Protein AF-A0A950UP92-F1 (afdb_monomer_lite)

Sequence (130 aa):
MISEDRRGFPETDGDEAQVAPDPVLAALREMVAALDELVRSADDMTDRAEALAALRSQGRGWDDLLFTEEARRLTALLAGGAEAVGRANSSVRRAQAGALYGSGLSMEKIGKLLGISRQRVAILLKAAYE

Structure (mmCIF, N/CA/C/O backbone):
data_AF-A0A950UP92-F1
#
_entry.id   AF-A0A950UP92-F1
#
loop_
_atom_site.group_PDB
_atom_site.id
_atom_site.type_symbol
_atom_site.label_atom_id
_atom_site.label_alt_id
_atom_site.label_comp_id
_atom_site.label_asym_id
_atom_site.label_entity_id
_atom_site.label_seq_id
_atom_site.pdbx_PDB_ins_code
_atom_site.Cartn_x
_atom_site.Cartn_y
_atom_site.Cartn_z
_atom_site.occupancy
_atom_site.B_iso_or_equiv
_atom_site.auth_seq_id
_atom_site.auth_comp_id
_atom_site.auth_asym_id
_atom_site.auth_atom_id
_atom_site.pdbx_PDB_model_num
ATOM 1 N N . MET A 1 1 ? 13.076 -57.175 -48.295 1.00 46.34 1 MET A N 1
ATOM 2 C CA . MET A 1 1 ? 14.162 -56.174 -48.342 1.00 46.34 1 MET A CA 1
ATOM 3 C C . MET A 1 1 ? 13.586 -54.931 -49.000 1.00 46.34 1 MET A C 1
ATOM 5 O O . MET A 1 1 ? 12.919 -55.104 -50.010 1.00 46.34 1 MET A O 1
ATOM 9 N N . ILE A 1 2 ? 13.841 -53.753 -48.417 1.00 41.44 2 ILE A N 1
ATOM 10 C CA . ILE A 1 2 ? 13.391 -52.386 -48.772 1.00 41.44 2 ILE A CA 1
ATOM 11 C C . ILE A 1 2 ? 12.386 -51.780 -47.766 1.00 41.44 2 ILE A C 1
ATOM 13 O O . ILE A 1 2 ? 11.196 -52.071 -47.776 1.00 41.44 2 ILE A O 1
ATOM 17 N N . SER A 1 3 ? 12.993 -50.928 -46.932 1.00 41.06 3 SER A N 1
ATOM 18 C CA . SER A 1 3 ? 12.549 -49.694 -46.272 1.00 41.06 3 SER A CA 1
ATOM 19 C C . SER A 1 3 ? 11.331 -49.665 -45.353 1.00 41.06 3 SER A C 1
ATOM 21 O O . SER A 1 3 ? 10.199 -49.433 -45.766 1.00 41.06 3 SER A O 1
ATOM 23 N N . GLU A 1 4 ? 11.654 -49.701 -44.059 1.00 46.56 4 GLU A N 1
ATOM 24 C CA . GLU A 1 4 ? 10.986 -48.926 -43.016 1.00 46.56 4 GLU A CA 1
ATOM 25 C C . GLU A 1 4 ? 11.034 -47.426 -43.365 1.00 46.56 4 GLU A C 1
ATOM 27 O O . GLU A 1 4 ? 12.100 -46.808 -43.394 1.00 46.56 4 GLU A O 1
ATOM 32 N N . ASP A 1 5 ? 9.869 -46.841 -43.630 1.00 46.62 5 ASP A N 1
ATOM 33 C CA . ASP A 1 5 ? 9.666 -45.395 -43.735 1.00 46.62 5 ASP A CA 1
ATOM 34 C C . ASP A 1 5 ? 9.729 -44.781 -42.326 1.00 46.62 5 ASP A C 1
ATOM 36 O O . ASP A 1 5 ? 8.713 -44.552 -41.667 1.00 46.62 5 ASP A O 1
ATOM 40 N N . ARG A 1 6 ? 10.952 -44.555 -41.825 1.00 49.34 6 ARG A N 1
ATOM 41 C CA . ARG A 1 6 ? 11.200 -43.666 -40.683 1.00 49.34 6 ARG A CA 1
ATOM 42 C C . ARG A 1 6 ? 10.963 -42.230 -41.136 1.00 49.34 6 ARG A C 1
ATOM 44 O O . ARG A 1 6 ? 11.904 -41.499 -41.441 1.00 49.34 6 ARG A O 1
ATOM 51 N N . ARG A 1 7 ? 9.701 -41.809 -41.137 1.00 52.97 7 ARG A N 1
ATOM 52 C CA . ARG A 1 7 ? 9.358 -40.389 -41.066 1.00 52.97 7 ARG A CA 1
ATOM 53 C C . ARG A 1 7 ? 9.801 -39.873 -39.702 1.00 52.97 7 ARG A C 1
ATOM 55 O O . ARG A 1 7 ? 9.066 -39.950 -38.722 1.00 52.97 7 ARG A O 1
ATOM 62 N N . GLY A 1 8 ? 11.048 -39.411 -39.655 1.00 40.94 8 GLY A N 1
ATOM 63 C CA . GLY A 1 8 ? 11.548 -38.572 -38.581 1.00 40.94 8 GLY A CA 1
ATOM 64 C C . GLY A 1 8 ? 10.636 -37.360 -38.478 1.00 40.94 8 GLY A C 1
ATOM 65 O O . GLY A 1 8 ? 10.524 -36.572 -39.417 1.00 40.94 8 GLY A O 1
ATOM 66 N N . PHE A 1 9 ? 9.945 -37.247 -37.350 1.00 47.94 9 PHE A N 1
ATOM 67 C CA . PHE A 1 9 ? 9.458 -35.951 -36.919 1.00 47.94 9 PHE A CA 1
ATOM 68 C C . PHE A 1 9 ? 10.691 -35.057 -36.780 1.00 47.94 9 PHE A C 1
ATOM 70 O O . PHE A 1 9 ? 11.690 -35.525 -36.228 1.00 47.94 9 PHE A O 1
ATOM 77 N N . PRO A 1 10 ? 10.678 -33.819 -37.295 1.00 46.06 10 PRO A N 1
ATOM 78 C CA . PRO A 1 10 ? 11.700 -32.876 -36.895 1.00 46.06 10 PRO A CA 1
ATOM 79 C C . PRO A 1 10 ? 11.583 -32.753 -35.377 1.00 46.06 10 PRO A C 1
ATOM 81 O O . PRO A 1 10 ? 10.554 -32.302 -34.871 1.00 46.06 10 PRO A O 1
ATOM 84 N N . GLU A 1 11 ? 12.606 -33.222 -34.662 1.00 46.59 11 GLU A N 1
ATOM 85 C CA . GLU A 1 11 ? 12.887 -32.762 -33.312 1.00 46.59 11 GLU A CA 1
ATOM 86 C C . GLU A 1 11 ? 13.004 -31.249 -33.439 1.00 46.59 11 GLU A C 1
ATOM 88 O O . GLU A 1 11 ? 14.017 -30.703 -33.874 1.00 46.59 11 GLU A O 1
ATOM 93 N N . THR A 1 12 ? 11.909 -30.555 -33.150 1.00 52.66 12 THR A N 1
ATOM 94 C 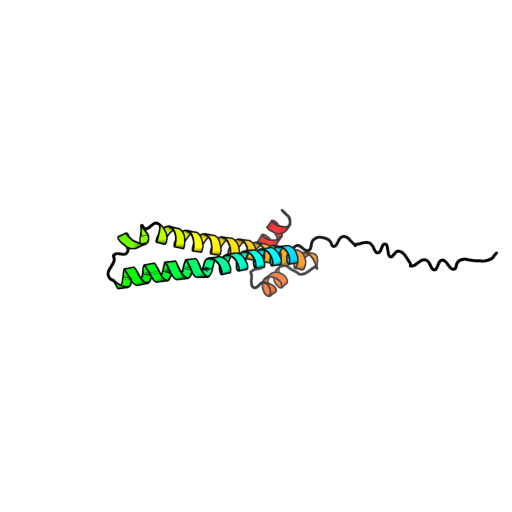CA . THR A 1 12 ? 11.986 -29.174 -32.732 1.00 52.66 12 THR A CA 1
ATOM 95 C C . THR A 1 12 ? 12.677 -29.199 -31.377 1.00 52.66 12 THR A C 1
ATOM 97 O O . THR A 1 12 ? 12.029 -29.033 -30.348 1.00 52.66 12 THR A O 1
ATOM 100 N N . ASP A 1 13 ? 14.006 -29.326 -31.407 1.00 45.97 13 ASP A N 1
ATOM 101 C CA . ASP A 1 13 ? 14.912 -28.516 -30.593 1.00 45.97 13 ASP A CA 1
ATOM 102 C C . ASP A 1 13 ? 14.678 -27.045 -30.987 1.00 45.97 13 ASP A C 1
ATOM 104 O O . ASP A 1 13 ? 15.535 -26.326 -31.499 1.00 45.97 13 ASP A O 1
ATOM 108 N N . GLY A 1 14 ? 13.434 -26.596 -30.820 1.00 47.47 14 GLY A N 1
ATOM 109 C CA . GLY A 1 14 ? 13.132 -25.203 -30.635 1.00 47.47 14 GLY A CA 1
ATOM 110 C C . GLY A 1 14 ? 13.579 -24.950 -29.221 1.00 47.47 14 GLY A C 1
ATOM 111 O O . GLY A 1 14 ? 12.790 -25.156 -28.305 1.00 47.47 14 GLY A O 1
ATOM 112 N N . ASP A 1 15 ? 14.871 -24.644 -29.088 1.00 45.09 15 ASP A N 1
ATOM 113 C CA . ASP A 1 15 ? 15.375 -23.585 -28.228 1.00 45.09 15 ASP A CA 1
ATOM 114 C C . ASP A 1 15 ? 14.218 -23.052 -27.383 1.00 45.09 15 ASP A C 1
ATOM 116 O O . ASP A 1 15 ? 13.422 -22.231 -27.859 1.00 45.09 15 ASP A O 1
ATOM 120 N N . GLU A 1 16 ? 14.040 -23.609 -26.177 1.00 44.31 16 GLU A N 1
ATOM 121 C CA . GLU A 1 16 ? 13.329 -22.919 -25.109 1.00 44.31 16 GLU A CA 1
ATOM 122 C C . GLU A 1 16 ? 14.158 -21.660 -24.896 1.00 44.31 16 GLU A C 1
ATOM 124 O O . GLU A 1 16 ? 15.011 -21.616 -24.012 1.00 44.31 16 GLU A O 1
ATOM 129 N N . ALA A 1 17 ? 13.992 -20.695 -25.807 1.00 47.12 17 ALA A N 1
ATOM 130 C CA . ALA A 1 17 ? 14.715 -19.455 -25.859 1.00 47.12 17 ALA A CA 1
ATOM 131 C C . ALA A 1 17 ? 14.480 -18.898 -24.483 1.00 47.12 17 ALA A C 1
ATOM 133 O O . ALA A 1 17 ? 13.342 -18.565 -24.145 1.00 47.12 17 ALA A O 1
ATOM 134 N N . GLN A 1 18 ? 15.522 -18.980 -23.662 1.00 47.56 18 GLN A N 1
ATOM 135 C CA . GLN A 1 18 ? 15.431 -18.759 -22.241 1.00 47.56 18 GLN A CA 1
ATOM 136 C C . GLN A 1 18 ? 14.936 -17.332 -22.106 1.00 47.56 18 GLN A C 1
ATOM 138 O O . GLN A 1 18 ? 15.702 -16.394 -22.321 1.00 47.56 18 GLN A O 1
ATOM 143 N N . VAL A 1 19 ? 13.620 -17.179 -21.919 1.00 58.19 19 VAL A N 1
ATOM 144 C CA . VAL A 1 19 ? 12.964 -15.882 -22.029 1.00 58.19 19 VAL A CA 1
ATOM 145 C C . VAL A 1 19 ? 13.610 -15.066 -20.939 1.00 58.19 19 VAL A C 1
ATOM 147 O O . VAL A 1 19 ? 13.448 -15.384 -19.757 1.00 58.19 19 VAL A O 1
ATOM 150 N N . ALA A 1 20 ? 14.428 -14.093 -21.348 1.00 66.06 20 ALA A N 1
ATOM 151 C CA . ALA A 1 20 ? 15.155 -13.260 -20.413 1.00 66.06 20 ALA A CA 1
ATOM 152 C C . ALA A 1 20 ? 14.137 -12.758 -19.379 1.00 66.06 20 ALA A C 1
ATOM 154 O O . ALA A 1 20 ? 13.052 -12.325 -19.786 1.00 66.06 20 ALA A O 1
ATOM 155 N N . PRO A 1 21 ? 14.417 -12.884 -18.068 1.00 79.62 21 PRO A N 1
ATOM 156 C CA . PRO A 1 21 ? 13.435 -12.574 -17.042 1.00 79.62 21 PRO A CA 1
ATOM 157 C C . PRO A 1 21 ? 12.858 -11.179 -17.278 1.00 79.62 21 PRO A C 1
ATOM 159 O O . PRO A 1 21 ? 13.607 -10.206 -17.276 1.00 79.62 21 PRO A O 1
ATOM 162 N N . ASP A 1 22 ? 11.547 -11.077 -17.507 1.00 92.44 22 ASP A N 1
ATOM 163 C CA . ASP A 1 22 ? 10.888 -9.785 -17.696 1.00 92.44 22 ASP A CA 1
ATOM 164 C C . ASP A 1 22 ? 10.699 -9.127 -16.315 1.00 92.44 22 ASP A C 1
ATOM 166 O O . ASP A 1 22 ? 9.869 -9.588 -15.515 1.00 92.44 22 ASP A O 1
ATOM 170 N N . PRO A 1 23 ? 11.460 -8.061 -15.999 1.00 92.69 23 PRO A N 1
ATOM 171 C CA . PRO A 1 23 ? 11.421 -7.437 -14.682 1.00 92.69 23 PRO A CA 1
ATOM 172 C C . PRO A 1 23 ? 10.077 -6.752 -14.410 1.00 92.69 23 PRO A C 1
ATOM 174 O O . PRO A 1 23 ? 9.680 -6.619 -13.252 1.00 92.69 23 PRO A O 1
ATOM 177 N N . VAL A 1 24 ? 9.350 -6.333 -15.452 1.00 95.81 24 VAL A N 1
ATOM 178 C CA . VAL A 1 24 ? 8.024 -5.724 -15.309 1.00 95.81 24 VAL A CA 1
ATOM 179 C C . VAL A 1 24 ? 7.013 -6.794 -14.923 1.00 95.81 24 VAL A C 1
ATOM 181 O O . VAL A 1 24 ? 6.266 -6.598 -13.965 1.00 95.81 24 VAL A O 1
ATOM 184 N N . LEU A 1 25 ? 7.016 -7.946 -15.601 1.00 97.00 25 LEU A N 1
ATOM 185 C CA . LEU A 1 25 ? 6.138 -9.064 -15.238 1.00 97.00 25 LEU A CA 1
ATOM 186 C C . LEU A 1 25 ? 6.451 -9.612 -13.841 1.00 97.00 25 LEU A C 1
ATOM 188 O O . LEU A 1 25 ? 5.534 -9.979 -13.105 1.00 97.00 25 LEU A O 1
ATOM 192 N N . ALA A 1 26 ? 7.725 -9.658 -13.444 1.00 95.81 26 ALA A N 1
ATOM 193 C CA . ALA A 1 26 ? 8.112 -10.017 -12.081 1.00 95.81 26 ALA A CA 1
ATOM 194 C C . ALA A 1 26 ? 7.529 -9.035 -11.048 1.00 95.81 26 ALA A C 1
ATOM 196 O O . ALA A 1 26 ? 6.807 -9.462 -10.148 1.00 95.81 26 ALA A O 1
ATOM 197 N N . ALA A 1 27 ? 7.737 -7.728 -11.231 1.00 96.81 27 ALA A N 1
ATOM 198 C CA . ALA A 1 27 ? 7.227 -6.710 -10.313 1.00 96.81 27 ALA A CA 1
ATOM 199 C C . ALA A 1 27 ? 5.687 -6.664 -10.255 1.00 96.81 27 ALA A C 1
ATOM 201 O O . ALA A 1 27 ? 5.107 -6.424 -9.196 1.00 96.81 27 ALA A O 1
ATOM 202 N N . LEU A 1 28 ? 4.998 -6.922 -11.373 1.00 97.75 28 LEU A N 1
ATOM 203 C CA . LEU A 1 28 ? 3.536 -7.031 -11.391 1.00 97.75 28 LEU A CA 1
ATOM 204 C C . LEU A 1 28 ? 3.045 -8.238 -10.583 1.00 97.75 28 LEU A C 1
ATOM 206 O O . LEU A 1 28 ? 2.069 -8.113 -9.847 1.00 97.75 28 LEU A O 1
ATOM 210 N N . ARG A 1 29 ? 3.731 -9.385 -10.663 1.00 97.38 29 ARG A N 1
ATOM 211 C CA . ARG A 1 29 ? 3.411 -10.558 -9.830 1.00 97.38 29 ARG A CA 1
ATOM 212 C C . ARG A 1 29 ? 3.631 -10.283 -8.344 1.00 97.38 29 ARG A C 1
ATOM 214 O O . ARG A 1 29 ? 2.787 -10.663 -7.539 1.00 97.38 29 ARG A O 1
ATOM 221 N N . GLU A 1 30 ? 4.705 -9.580 -7.983 1.00 96.25 30 GLU A N 1
ATOM 222 C CA . GLU A 1 30 ? 4.928 -9.121 -6.601 1.00 96.25 30 GLU A CA 1
ATOM 223 C C . GLU A 1 30 ? 3.795 -8.210 -6.115 1.00 96.25 30 GLU A C 1
ATOM 225 O O . GLU A 1 30 ? 3.327 -8.346 -4.986 1.00 96.25 30 GLU A O 1
ATOM 230 N N . MET A 1 31 ? 3.323 -7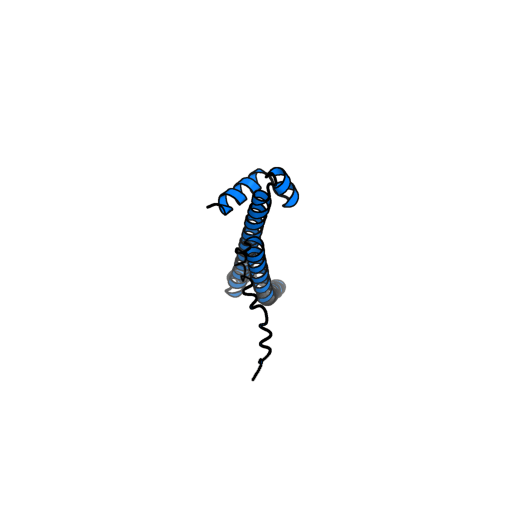.299 -6.971 1.00 98.00 31 MET A N 1
ATOM 231 C CA . MET A 1 31 ? 2.197 -6.422 -6.653 1.00 98.00 31 MET A CA 1
ATOM 232 C C . MET A 1 31 ? 0.898 -7.195 -6.449 1.00 98.00 31 MET A C 1
ATOM 234 O O . MET A 1 31 ? 0.197 -6.917 -5.481 1.00 98.00 31 MET A O 1
ATOM 238 N N . VAL A 1 32 ? 0.597 -8.175 -7.304 1.00 98.25 32 VAL A N 1
ATOM 239 C CA . VAL A 1 32 ? -0.568 -9.054 -7.115 1.00 98.25 32 VAL A CA 1
ATOM 240 C C . VAL A 1 32 ? -0.465 -9.795 -5.784 1.00 98.25 32 VAL A C 1
ATOM 242 O O . VAL A 1 32 ? -1.390 -9.718 -4.987 1.00 98.25 32 VAL A O 1
ATOM 245 N N . ALA A 1 33 ? 0.682 -10.406 -5.479 1.00 97.00 33 ALA A N 1
ATOM 246 C CA . ALA A 1 33 ? 0.873 -11.121 -4.218 1.00 97.00 33 ALA A CA 1
ATOM 247 C C . ALA A 1 33 ? 0.712 -10.212 -2.983 1.00 97.00 33 ALA A C 1
ATOM 249 O O . ALA A 1 33 ? 0.115 -10.619 -1.987 1.00 97.00 33 ALA A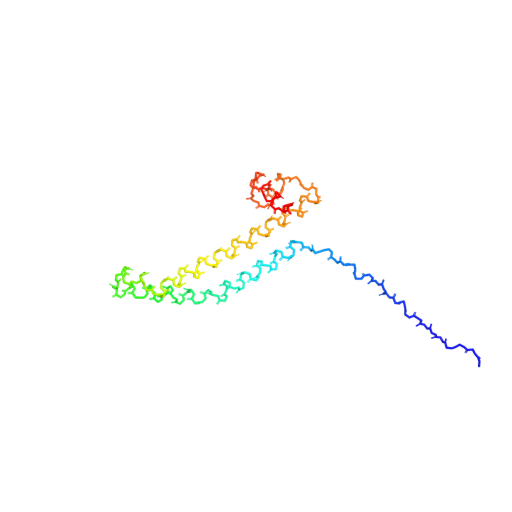 O 1
ATOM 250 N N . ALA A 1 34 ? 1.217 -8.975 -3.043 1.00 97.38 34 ALA A N 1
ATOM 251 C CA . ALA A 1 34 ? 1.053 -8.000 -1.965 1.00 97.38 34 ALA A CA 1
ATOM 252 C C . ALA A 1 34 ? -0.410 -7.560 -1.788 1.00 97.38 34 ALA A C 1
ATOM 254 O O . ALA A 1 34 ? -0.860 -7.367 -0.659 1.00 97.38 34 ALA A O 1
ATOM 255 N N . LEU A 1 35 ? -1.153 -7.405 -2.888 1.00 97.88 35 LEU A N 1
ATOM 256 C CA . LEU A 1 35 ? -2.578 -7.081 -2.849 1.00 97.88 35 LEU A CA 1
ATOM 257 C C . LEU A 1 35 ? -3.411 -8.254 -2.327 1.00 97.88 35 LEU A C 1
ATOM 259 O O . LEU A 1 35 ? -4.289 -8.029 -1.502 1.00 97.88 35 LEU A O 1
ATOM 263 N N . ASP A 1 36 ? -3.109 -9.484 -2.738 1.00 97.88 36 ASP A N 1
ATOM 264 C CA . ASP A 1 36 ? -3.789 -10.683 -2.241 1.00 97.88 36 ASP A CA 1
ATOM 265 C C . ASP A 1 36 ? -3.607 -10.836 -0.727 1.00 97.88 36 ASP A C 1
ATOM 267 O O . ASP A 1 36 ? -4.554 -11.159 -0.013 1.00 97.88 36 ASP A O 1
ATOM 271 N N . GLU A 1 37 ? -2.408 -10.554 -0.210 1.00 95.38 37 GLU A N 1
ATOM 272 C CA . GLU A 1 37 ? -2.156 -10.569 1.233 1.00 95.38 37 GLU A CA 1
ATOM 273 C C . GLU A 1 37 ? -2.916 -9.466 1.977 1.00 95.38 37 GLU A C 1
ATOM 275 O O . GLU A 1 37 ? -3.464 -9.703 3.058 1.00 95.38 37 GLU A O 1
ATOM 280 N N . LEU A 1 38 ? -2.999 -8.271 1.385 1.00 96.75 38 LEU A N 1
ATOM 281 C CA . LEU A 1 38 ? -3.806 -7.187 1.935 1.00 96.75 38 LEU A CA 1
ATOM 282 C C . LEU A 1 38 ? -5.290 -7.568 1.969 1.00 96.75 38 LEU A C 1
ATOM 284 O O . LEU A 1 38 ? -5.936 -7.348 2.987 1.00 96.75 38 LEU A O 1
ATOM 288 N N . VAL A 1 39 ? -5.813 -8.178 0.901 1.00 97.19 39 VAL A N 1
ATOM 289 C CA . VAL A 1 39 ? -7.198 -8.671 0.838 1.00 97.19 39 VAL A CA 1
ATOM 290 C C . VAL A 1 39 ? -7.441 -9.736 1.905 1.00 97.19 39 VAL A C 1
ATOM 292 O O . VAL A 1 39 ? -8.414 -9.626 2.643 1.00 97.19 39 VAL A O 1
ATOM 295 N N . ARG A 1 40 ? -6.535 -10.714 2.061 1.00 95.56 40 ARG A N 1
ATOM 296 C CA . ARG A 1 40 ? -6.631 -11.738 3.121 1.00 95.56 40 ARG A CA 1
ATOM 297 C C . ARG A 1 40 ? -6.681 -11.144 4.528 1.00 95.56 40 ARG A C 1
ATOM 299 O O . ARG A 1 40 ? -7.297 -11.730 5.411 1.00 95.56 40 ARG A O 1
ATOM 306 N N . SER A 1 41 ? -6.028 -10.005 4.734 1.00 94.75 41 SER A N 1
ATOM 307 C CA . SER A 1 41 ? -5.955 -9.342 6.038 1.00 94.75 41 SER A CA 1
ATOM 308 C C . SER A 1 41 ? -7.040 -8.276 6.244 1.00 94.75 41 SER A C 1
ATOM 310 O O . SER A 1 41 ? -7.195 -7.781 7.359 1.00 94.75 41 SER A O 1
ATOM 312 N N . ALA A 1 42 ? -7.776 -7.897 5.195 1.00 96.44 42 ALA A N 1
ATOM 313 C CA . ALA A 1 42 ? -8.724 -6.785 5.230 1.00 96.44 42 ALA A CA 1
ATOM 314 C C . ALA A 1 42 ? -9.926 -7.062 6.142 1.00 96.44 42 ALA A C 1
ATOM 316 O O . ALA A 1 42 ? -10.353 -6.158 6.862 1.00 96.44 42 ALA A O 1
ATOM 317 N N . ASP A 1 43 ? -10.425 -8.299 6.159 1.00 95.38 43 ASP A N 1
ATOM 318 C CA . ASP A 1 43 ? -11.544 -8.694 7.022 1.00 95.38 43 ASP A CA 1
ATOM 319 C C . ASP A 1 43 ? -11.154 -8.579 8.506 1.00 95.38 43 ASP A C 1
ATOM 321 O O . ASP A 1 43 ? -11.828 -7.889 9.264 1.00 95.38 43 ASP A O 1
ATOM 325 N N . ASP A 1 44 ? -9.992 -9.114 8.909 1.00 93.81 44 ASP A N 1
ATOM 326 C CA . ASP A 1 44 ? -9.498 -8.998 10.296 1.00 93.81 44 ASP A CA 1
ATOM 327 C C . ASP A 1 44 ? -9.243 -7.535 10.701 1.00 93.81 44 ASP A C 1
ATOM 329 O O . ASP A 1 44 ? -9.521 -7.139 11.835 1.00 93.81 44 ASP A O 1
ATOM 333 N N . MET A 1 45 ? -8.745 -6.693 9.786 1.00 96.94 45 MET A N 1
ATOM 334 C CA . MET A 1 45 ? -8.616 -5.253 10.048 1.00 96.94 45 MET A CA 1
ATOM 335 C C . MET A 1 45 ? -9.982 -4.585 10.249 1.00 96.94 45 MET A C 1
ATOM 337 O O . MET A 1 45 ? -10.125 -3.748 11.145 1.00 96.94 45 MET A O 1
ATOM 341 N N . THR A 1 46 ? -10.970 -4.951 9.431 1.00 96.94 46 THR A N 1
ATOM 342 C CA . THR A 1 46 ? -12.330 -4.400 9.477 1.00 96.94 46 THR A CA 1
ATOM 343 C C . THR A 1 46 ? -13.017 -4.789 10.780 1.00 96.94 46 THR A C 1
ATOM 345 O O . THR A 1 46 ? -13.424 -3.903 11.531 1.00 96.94 46 THR A O 1
ATOM 348 N N . ASP A 1 47 ? -13.019 -6.077 11.127 1.00 95.62 47 ASP A N 1
ATOM 349 C CA . ASP A 1 47 ? -13.614 -6.600 12.362 1.00 95.62 47 ASP A CA 1
ATOM 350 C C . ASP A 1 47 ? -13.037 -5.911 13.608 1.00 95.62 47 ASP A C 1
ATOM 352 O O . ASP A 1 47 ? -13.759 -5.499 14.522 1.00 95.62 47 ASP A O 1
ATOM 356 N N . ARG A 1 48 ? -11.710 -5.724 13.648 1.00 95.06 48 ARG A N 1
ATOM 357 C CA . ARG A 1 48 ? -11.033 -5.031 14.756 1.00 95.06 48 ARG A CA 1
ATOM 358 C C . ARG A 1 48 ? -11.420 -3.560 14.842 1.00 95.06 48 ARG A C 1
ATOM 360 O O . ARG A 1 48 ? -11.625 -3.047 15.944 1.00 95.06 48 ARG A O 1
ATOM 367 N N . ALA A 1 49 ? -11.484 -2.871 13.705 1.00 96.19 49 ALA A N 1
ATOM 368 C CA . ALA A 1 49 ? -11.864 -1.465 13.662 1.00 96.19 49 ALA A CA 1
ATOM 369 C C . ALA A 1 49 ? -13.313 -1.271 14.135 1.00 96.19 49 ALA A C 1
ATOM 371 O O . ALA A 1 49 ? -13.582 -0.384 14.951 1.00 96.19 49 ALA A O 1
ATOM 372 N N . GLU A 1 50 ? -14.224 -2.138 13.692 1.00 96.31 50 GLU A N 1
ATOM 373 C CA . GLU A 1 50 ? -15.625 -2.135 14.110 1.00 96.31 50 GLU A CA 1
ATOM 374 C C . GLU A 1 50 ? -15.779 -2.427 15.605 1.00 96.31 50 GLU A C 1
ATOM 376 O O . GLU A 1 50 ? -16.508 -1.713 16.297 1.00 96.31 50 GLU A O 1
ATOM 381 N N . ALA A 1 51 ? -15.039 -3.399 16.145 1.00 93.94 51 ALA A N 1
ATOM 382 C CA . ALA A 1 51 ? -15.055 -3.705 17.574 1.00 93.94 51 ALA A CA 1
ATOM 383 C C . ALA A 1 51 ? -14.608 -2.507 18.434 1.00 93.94 51 ALA A C 1
ATOM 385 O O . ALA A 1 51 ? -15.264 -2.163 19.423 1.00 93.94 51 ALA A O 1
ATOM 386 N N . LEU A 1 52 ? -13.526 -1.822 18.044 1.00 95.00 52 LEU A N 1
ATOM 387 C CA . LEU A 1 52 ? -13.059 -0.614 18.735 1.00 95.00 52 LEU A CA 1
ATOM 388 C C . LEU A 1 52 ? -14.084 0.526 18.645 1.00 95.00 52 LEU A C 1
ATOM 390 O O . LEU A 1 52 ? -14.346 1.200 19.645 1.00 95.00 52 LEU A O 1
ATOM 394 N N . ALA A 1 53 ? -14.701 0.721 17.476 1.00 95.75 53 ALA A N 1
ATOM 395 C CA . ALA A 1 53 ? -15.748 1.721 17.283 1.00 95.75 53 ALA A CA 1
ATOM 396 C C . ALA A 1 53 ? -16.992 1.426 18.140 1.00 95.75 53 ALA A C 1
ATOM 398 O O . ALA A 1 53 ? -17.539 2.334 18.777 1.00 95.75 53 ALA A O 1
ATOM 399 N N . ALA A 1 54 ? -17.400 0.158 18.230 1.00 95.62 54 ALA A N 1
ATOM 400 C CA . ALA A 1 54 ? -18.508 -0.274 19.072 1.00 95.62 54 ALA A CA 1
ATOM 401 C C . ALA A 1 54 ? -18.221 -0.001 20.555 1.00 95.62 54 ALA A C 1
ATOM 403 O O . ALA A 1 54 ? -19.039 0.629 21.227 1.00 95.62 54 ALA A O 1
ATOM 404 N N . LEU A 1 55 ? -17.039 -0.366 21.060 1.00 95.00 55 LEU A N 1
ATOM 405 C CA . LEU A 1 55 ? -16.651 -0.065 22.442 1.00 95.00 55 LEU A CA 1
ATOM 406 C C . LEU A 1 55 ? -16.616 1.443 22.718 1.00 95.00 55 LEU A C 1
ATOM 408 O O . LEU A 1 55 ? -17.057 1.896 23.778 1.00 95.00 55 LEU A O 1
ATOM 412 N N . ARG A 1 56 ? -16.152 2.245 21.753 1.00 96.31 56 ARG A N 1
ATOM 413 C CA . ARG A 1 56 ? -16.176 3.703 21.880 1.00 96.31 56 ARG A CA 1
ATOM 414 C C . ARG A 1 56 ? -17.600 4.248 21.980 1.00 96.31 56 ARG A C 1
ATOM 416 O O . ARG A 1 56 ? -17.838 5.142 22.798 1.00 96.31 56 ARG A O 1
ATOM 423 N N . SER A 1 57 ? -18.532 3.725 21.181 1.00 96.81 57 SER A N 1
ATOM 424 C CA . SER A 1 57 ? -19.948 4.128 21.205 1.00 96.81 57 SER A CA 1
ATOM 425 C C . SER A 1 57 ? -20.640 3.813 22.538 1.00 96.81 57 SER A C 1
ATOM 427 O O . SER A 1 57 ? -21.558 4.525 22.934 1.00 96.81 57 SER A O 1
ATOM 429 N N . GLN A 1 58 ? -20.132 2.829 23.285 1.00 96.44 58 GLN A N 1
ATOM 430 C CA . GLN A 1 58 ? -20.586 2.481 24.637 1.00 96.44 58 GLN A CA 1
ATOM 431 C C . GLN A 1 58 ? -20.005 3.398 25.732 1.00 96.44 58 GLN A C 1
ATOM 433 O O . GLN A 1 58 ? -20.246 3.180 26.916 1.00 96.44 58 GLN A O 1
ATOM 438 N N . GLY A 1 59 ? -19.238 4.429 25.358 1.00 97.06 59 GLY A N 1
ATOM 439 C CA . GLY A 1 59 ? -18.708 5.435 26.281 1.00 97.06 59 GLY A CA 1
ATOM 440 C C . GLY A 1 59 ? -17.319 5.132 26.845 1.00 97.06 59 GLY A C 1
ATOM 441 O O . GLY A 1 59 ? -16.859 5.867 27.716 1.00 97.06 59 GLY A O 1
ATOM 442 N N . ARG A 1 60 ? -16.625 4.096 26.353 1.00 94.19 60 ARG A N 1
ATOM 443 C CA . ARG A 1 60 ? -15.235 3.808 26.751 1.00 94.19 60 ARG A CA 1
ATOM 444 C C . ARG A 1 60 ? -14.294 4.944 26.325 1.00 94.19 60 ARG A C 1
ATOM 446 O O . ARG A 1 60 ? -14.442 5.495 25.231 1.00 94.19 60 ARG A O 1
ATOM 453 N N . GLY A 1 61 ? -13.340 5.287 27.193 1.00 95.69 61 GLY A N 1
ATOM 454 C CA . GLY A 1 61 ? -12.302 6.285 26.919 1.00 95.69 61 GLY A CA 1
ATOM 455 C C . GLY A 1 61 ? -11.313 5.806 25.856 1.00 95.69 61 GLY A C 1
ATOM 456 O O . GLY A 1 61 ? -11.115 4.606 25.681 1.00 95.69 61 GLY A O 1
ATOM 457 N N . TRP A 1 62 ? -10.698 6.730 25.119 1.00 93.12 62 TRP A N 1
ATOM 458 C CA . TRP A 1 62 ? -9.765 6.369 24.044 1.00 93.12 62 TRP A CA 1
ATOM 459 C C . TRP A 1 62 ? -8.468 5.768 24.561 1.00 93.12 62 TRP A C 1
ATOM 461 O O . TRP A 1 62 ? -7.925 4.860 23.949 1.00 93.12 62 TRP A O 1
ATOM 471 N N . ASP A 1 63 ? -8.006 6.259 25.694 1.00 92.44 63 ASP A N 1
ATOM 472 C CA . ASP A 1 63 ? -6.893 5.756 26.477 1.00 92.44 63 ASP A CA 1
ATOM 473 C C . ASP A 1 63 ? -7.090 4.255 26.755 1.00 92.44 63 ASP A C 1
ATOM 475 O O . ASP A 1 63 ? -6.301 3.434 26.288 1.00 92.44 63 ASP A O 1
ATOM 479 N N . ASP A 1 64 ? -8.217 3.858 27.343 1.00 92.69 64 ASP A N 1
ATOM 480 C CA . ASP A 1 64 ? -8.521 2.440 27.583 1.00 92.69 64 ASP A CA 1
ATOM 481 C C . ASP A 1 64 ? -8.589 1.580 26.309 1.00 92.69 64 ASP A C 1
ATOM 483 O O . ASP A 1 64 ? -8.340 0.379 26.371 1.00 92.69 64 ASP A O 1
ATOM 487 N N . LEU A 1 65 ? -8.969 2.158 25.166 1.00 93.06 65 LEU A N 1
ATOM 488 C CA . LEU A 1 65 ? -9.143 1.422 23.909 1.00 93.06 65 LEU A CA 1
ATOM 489 C C . LEU A 1 65 ? -7.843 1.298 23.115 1.00 93.06 65 LEU A C 1
ATOM 491 O O . LEU A 1 65 ? -7.535 0.223 22.605 1.00 93.06 65 LEU A O 1
ATOM 495 N N . LEU A 1 66 ? -7.074 2.379 22.998 1.00 92.38 66 LEU A N 1
ATOM 496 C CA . LEU A 1 66 ? -5.884 2.445 22.148 1.00 92.38 66 LEU A CA 1
ATOM 497 C C . LEU A 1 66 ? -4.650 1.807 22.795 1.00 92.38 66 LEU A C 1
ATOM 499 O O . LEU A 1 66 ? -3.734 1.411 22.077 1.00 92.38 66 LEU A O 1
ATOM 503 N N . PHE A 1 67 ? -4.630 1.653 24.123 1.00 92.38 67 PHE A N 1
ATOM 504 C CA . PHE A 1 67 ? -3.569 0.917 24.820 1.00 92.38 67 PHE A CA 1
ATOM 505 C C . PHE A 1 67 ? -3.790 -0.607 24.854 1.00 92.38 67 PHE A C 1
ATOM 507 O O . PHE A 1 67 ? -2.947 -1.332 25.388 1.00 92.38 67 PHE A O 1
ATOM 514 N N . THR A 1 68 ? -4.874 -1.110 24.253 1.00 92.88 68 THR A N 1
ATOM 515 C CA . THR A 1 68 ? -5.146 -2.553 24.139 1.00 92.88 68 THR A CA 1
ATOM 516 C C . THR A 1 68 ? -4.223 -3.244 23.133 1.00 92.88 68 THR A C 1
ATOM 518 O O . THR A 1 68 ? -3.658 -2.623 22.225 1.00 92.88 68 THR A O 1
ATOM 521 N N . GLU A 1 69 ? -4.078 -4.562 23.278 1.00 91.19 69 GLU A N 1
ATOM 522 C CA . GLU A 1 69 ? -3.336 -5.381 22.316 1.0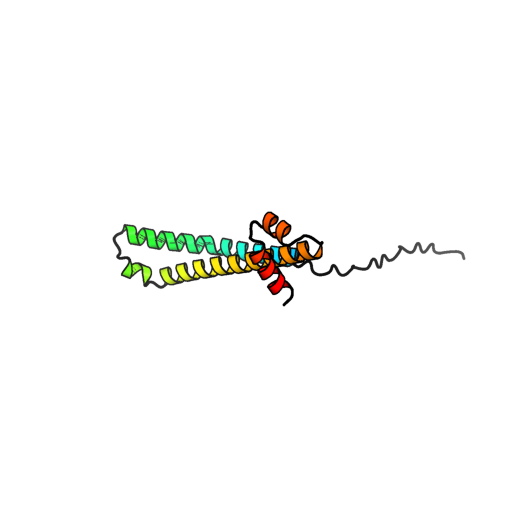0 91.19 69 GLU A CA 1
ATOM 523 C C . GLU A 1 69 ? -4.026 -5.382 20.944 1.00 91.19 69 GLU A C 1
ATOM 525 O O . GLU A 1 69 ? -3.374 -5.326 19.903 1.00 91.19 69 GLU A O 1
ATOM 530 N N . GLU A 1 70 ? -5.355 -5.370 20.938 1.00 88.94 70 GLU A N 1
ATOM 531 C CA . GLU A 1 70 ? -6.201 -5.355 19.754 1.00 88.94 70 GLU A CA 1
ATOM 532 C C . GLU A 1 70 ? -5.976 -4.097 18.908 1.00 88.94 70 GLU A C 1
ATOM 534 O O . GLU A 1 70 ? -5.790 -4.204 17.692 1.00 88.94 70 GLU A O 1
ATOM 539 N N . ALA A 1 71 ? -5.920 -2.917 19.536 1.00 92.38 71 ALA A N 1
ATOM 540 C CA . ALA A 1 71 ? -5.630 -1.661 18.845 1.00 92.38 71 ALA A CA 1
ATOM 541 C C . ALA A 1 71 ? -4.198 -1.614 18.290 1.00 92.38 71 ALA A C 1
ATOM 543 O O . ALA A 1 71 ? -3.973 -1.145 17.165 1.00 92.38 71 ALA A O 1
ATOM 544 N N . ARG A 1 72 ? -3.222 -2.152 19.035 1.00 93.88 72 ARG A N 1
ATOM 545 C CA . ARG A 1 72 ? -1.836 -2.256 18.557 1.00 93.88 72 ARG A CA 1
ATOM 546 C C . ARG A 1 72 ? -1.733 -3.188 17.354 1.00 93.88 72 ARG A C 1
ATOM 548 O O . ARG A 1 72 ? -1.066 -2.846 16.379 1.00 93.88 72 ARG A O 1
ATOM 555 N N . ARG A 1 73 ? -2.423 -4.330 17.392 1.00 93.44 73 ARG A N 1
ATOM 556 C CA . ARG A 1 73 ? -2.458 -5.287 16.283 1.00 93.44 73 ARG A CA 1
ATOM 557 C C . ARG A 1 73 ? -3.095 -4.686 15.035 1.00 93.44 73 ARG A C 1
ATOM 559 O O . ARG A 1 73 ? -2.512 -4.814 13.965 1.00 93.44 73 ARG A O 1
ATOM 566 N N . LEU A 1 74 ? -4.222 -3.982 15.164 1.00 95.75 74 LEU A N 1
ATOM 567 C CA . LEU A 1 74 ? -4.835 -3.268 14.038 1.00 95.75 74 LEU A CA 1
ATOM 568 C C . LEU A 1 74 ? -3.855 -2.262 13.415 1.00 95.75 74 LEU A C 1
ATOM 570 O O . LEU A 1 74 ? -3.664 -2.248 12.202 1.00 95.75 74 LEU A O 1
ATOM 574 N N . THR A 1 75 ? -3.183 -1.464 14.248 1.00 96.00 75 THR A N 1
ATOM 575 C CA . THR A 1 75 ? -2.187 -0.488 13.779 1.00 96.00 75 THR A CA 1
ATOM 576 C C . THR A 1 75 ? -1.030 -1.170 13.044 1.00 96.00 75 THR A C 1
ATOM 578 O O . THR A 1 75 ? -0.607 -0.701 11.989 1.00 96.00 75 THR A O 1
ATOM 581 N N . ALA A 1 76 ? -0.537 -2.297 13.567 1.00 95.31 76 ALA A N 1
ATOM 582 C CA . ALA A 1 76 ? 0.533 -3.069 12.942 1.00 95.31 76 ALA A CA 1
ATOM 583 C C . ALA A 1 76 ? 0.112 -3.669 11.590 1.00 95.31 76 ALA A C 1
ATOM 585 O O . ALA A 1 76 ? 0.880 -3.606 10.633 1.00 95.31 76 ALA A O 1
ATOM 586 N N . LEU A 1 77 ? -1.110 -4.198 11.494 1.00 95.88 77 LEU A N 1
ATOM 587 C CA . LEU A 1 77 ? -1.674 -4.732 10.253 1.00 95.88 77 LEU A CA 1
ATOM 588 C C . LEU A 1 77 ? -1.805 -3.639 9.185 1.00 95.88 77 LEU A C 1
ATOM 590 O O . LEU A 1 77 ? -1.328 -3.817 8.064 1.00 95.88 77 LEU A O 1
ATOM 594 N N . LEU A 1 78 ? -2.369 -2.481 9.545 1.00 96.56 78 LEU A N 1
ATOM 595 C CA . LEU A 1 78 ? -2.496 -1.334 8.641 1.00 96.56 78 LEU A CA 1
ATOM 596 C C . LEU A 1 78 ? -1.130 -0.850 8.143 1.00 96.56 78 LEU A C 1
ATOM 598 O O . LEU A 1 78 ? -0.946 -0.633 6.944 1.00 96.56 78 LEU A O 1
ATOM 602 N N . ALA A 1 79 ? -0.162 -0.709 9.052 1.00 96.62 79 ALA A N 1
ATOM 603 C CA . ALA A 1 79 ? 1.191 -0.291 8.705 1.00 96.62 79 ALA A CA 1
ATOM 604 C C . ALA A 1 79 ? 1.874 -1.305 7.775 1.00 96.62 79 ALA A C 1
ATOM 606 O O . ALA A 1 79 ? 2.410 -0.917 6.739 1.00 96.62 79 ALA A O 1
ATOM 607 N N . GLY A 1 80 ? 1.803 -2.598 8.102 1.00 96.62 80 GLY A N 1
ATOM 608 C CA . GLY A 1 80 ? 2.397 -3.666 7.299 1.00 96.62 80 GLY A CA 1
ATOM 609 C C . GLY A 1 80 ? 1.788 -3.767 5.900 1.00 96.62 80 GLY A C 1
ATOM 610 O O . GLY A 1 80 ? 2.524 -3.860 4.917 1.00 96.62 80 GLY A O 1
ATOM 611 N N . GLY A 1 81 ? 0.458 -3.673 5.792 1.00 96.38 81 GLY A N 1
ATOM 612 C CA . GLY A 1 81 ? -0.249 -3.668 4.510 1.00 96.38 81 GLY A CA 1
ATOM 613 C C . GLY A 1 81 ? 0.125 -2.466 3.640 1.00 96.38 81 GLY A C 1
ATOM 614 O O . GLY A 1 81 ? 0.473 -2.626 2.467 1.00 96.38 81 GLY A O 1
ATOM 615 N N . ALA A 1 82 ? 0.139 -1.263 4.224 1.00 96.94 82 ALA A N 1
ATOM 616 C CA . ALA A 1 82 ? 0.550 -0.047 3.525 1.00 96.94 82 ALA A CA 1
ATOM 617 C C . ALA A 1 82 ? 2.011 -0.118 3.051 1.00 96.94 82 ALA A C 1
ATOM 619 O O . ALA A 1 82 ? 2.323 0.270 1.922 1.00 96.94 82 ALA A O 1
ATOM 620 N N . GLU A 1 83 ? 2.908 -0.648 3.885 1.00 97.50 83 GLU A N 1
ATOM 621 C CA . GLU A 1 83 ? 4.318 -0.809 3.541 1.00 97.50 83 GLU A CA 1
ATOM 622 C C . GLU A 1 83 ? 4.510 -1.830 2.409 1.00 97.50 83 GLU A C 1
ATOM 624 O O . GLU A 1 83 ? 5.230 -1.554 1.447 1.00 97.50 83 GLU A O 1
ATOM 629 N N . ALA A 1 84 ? 3.831 -2.980 2.469 1.00 96.69 84 ALA A N 1
ATOM 630 C CA . ALA A 1 84 ? 3.909 -4.021 1.445 1.00 96.69 84 ALA A CA 1
ATOM 631 C C . ALA A 1 84 ? 3.454 -3.512 0.070 1.00 96.69 84 ALA A C 1
ATOM 633 O O . ALA A 1 84 ? 4.192 -3.638 -0.913 1.00 96.69 84 ALA A O 1
ATOM 634 N N . VAL A 1 85 ? 2.292 -2.855 0.008 1.00 97.25 85 VAL A N 1
ATOM 635 C CA . VAL A 1 85 ? 1.783 -2.252 -1.233 1.00 97.25 85 VAL A CA 1
ATOM 636 C C . VAL A 1 85 ? 2.702 -1.128 -1.718 1.00 97.25 85 VAL A C 1
ATOM 638 O O . VAL A 1 85 ? 2.997 -1.036 -2.912 1.00 97.25 85 VAL A O 1
ATOM 641 N N . GLY A 1 86 ? 3.216 -0.294 -0.809 1.00 96.75 86 GLY A N 1
ATOM 642 C CA . GLY A 1 86 ? 4.159 0.776 -1.139 1.00 96.75 86 GLY A CA 1
ATOM 643 C C . GLY A 1 86 ? 5.460 0.260 -1.767 1.00 96.75 86 GLY A C 1
ATOM 644 O O . GLY A 1 86 ? 5.930 0.816 -2.771 1.00 96.75 86 GLY A O 1
ATOM 645 N N . ARG A 1 87 ? 6.021 -0.830 -1.224 1.00 96.50 87 ARG A N 1
ATOM 646 C CA . ARG A 1 87 ? 7.204 -1.506 -1.781 1.00 96.50 87 ARG A CA 1
ATOM 647 C C . ARG A 1 87 ? 6.914 -2.089 -3.162 1.00 96.50 87 ARG A C 1
ATOM 649 O O . ARG A 1 87 ? 7.684 -1.822 -4.087 1.00 96.50 87 ARG A O 1
ATOM 656 N N . ALA A 1 88 ? 5.797 -2.795 -3.329 1.00 96.88 88 ALA A N 1
ATOM 657 C CA . ALA A 1 88 ? 5.431 -3.394 -4.611 1.00 96.88 88 ALA A CA 1
ATOM 658 C C . ALA A 1 88 ? 5.180 -2.340 -5.707 1.00 96.88 88 ALA A C 1
ATOM 660 O O . ALA A 1 88 ? 5.744 -2.431 -6.795 1.00 96.88 88 ALA A O 1
ATOM 661 N N . ASN A 1 89 ? 4.444 -1.265 -5.407 1.00 95.38 89 ASN A N 1
ATOM 662 C CA . ASN A 1 89 ? 4.260 -0.136 -6.331 1.00 95.38 89 ASN A CA 1
ATOM 663 C C . ASN A 1 89 ? 5.601 0.516 -6.719 1.00 95.38 89 ASN A C 1
ATOM 665 O O . ASN A 1 89 ? 5.814 0.886 -7.876 1.00 95.38 89 ASN A O 1
ATOM 669 N N . SER A 1 90 ? 6.535 0.638 -5.771 1.00 94.81 90 SER A N 1
ATOM 670 C CA . SER A 1 90 ? 7.880 1.147 -6.062 1.00 94.81 90 SER A CA 1
ATOM 671 C C . SER A 1 90 ? 8.663 0.208 -6.987 1.00 94.81 90 SER A C 1
ATOM 673 O O . SER A 1 90 ? 9.333 0.694 -7.899 1.00 94.81 90 SER A O 1
ATOM 675 N N . SER A 1 91 ? 8.546 -1.111 -6.787 1.00 95.94 91 SER A N 1
ATOM 676 C CA . SER A 1 91 ? 9.125 -2.151 -7.654 1.00 95.94 91 SER A CA 1
ATOM 677 C C . SER A 1 91 ? 8.601 -2.023 -9.089 1.00 95.94 91 SER A C 1
ATOM 679 O O . SER A 1 91 ? 9.385 -1.827 -10.020 1.00 95.94 91 SER A O 1
ATOM 681 N N . VAL A 1 92 ? 7.274 -1.970 -9.256 1.00 96.88 92 VAL A N 1
ATOM 682 C CA . VAL A 1 92 ? 6.610 -1.821 -10.564 1.00 96.88 92 VAL A CA 1
ATOM 683 C C . VAL A 1 92 ? 7.072 -0.558 -11.284 1.00 96.88 92 VAL A C 1
ATOM 685 O O . VAL A 1 92 ? 7.461 -0.616 -12.450 1.00 96.88 92 VAL A O 1
ATOM 688 N N . ARG A 1 93 ? 7.100 0.591 -10.598 1.00 96.00 93 ARG A N 1
ATOM 689 C CA . ARG A 1 93 ? 7.518 1.861 -11.213 1.00 96.00 93 ARG A CA 1
ATOM 690 C C . ARG A 1 93 ? 8.977 1.851 -11.660 1.00 96.00 93 ARG A C 1
ATOM 692 O O . ARG A 1 93 ? 9.277 2.424 -12.706 1.00 96.00 93 ARG A O 1
ATOM 699 N N . ARG A 1 94 ? 9.880 1.224 -10.896 1.00 96.75 94 ARG A N 1
ATOM 700 C CA . ARG A 1 94 ? 11.287 1.062 -11.301 1.00 96.75 94 ARG A CA 1
ATOM 701 C C . ARG A 1 94 ? 11.403 0.174 -12.534 1.00 96.75 94 ARG A C 1
ATOM 703 O O . ARG A 1 94 ? 12.023 0.593 -13.507 1.00 96.75 94 ARG A O 1
ATOM 710 N N . ALA A 1 95 ? 10.756 -0.991 -12.521 1.00 96.69 95 ALA A N 1
ATOM 711 C CA .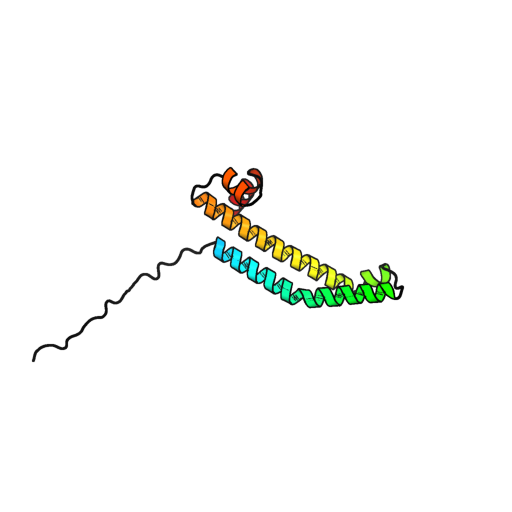 ALA A 1 95 ? 10.788 -1.927 -13.640 1.00 96.69 95 ALA A CA 1
ATOM 712 C C . ALA A 1 95 ? 10.228 -1.298 -14.927 1.00 96.69 95 ALA A C 1
ATOM 714 O O . ALA A 1 95 ? 10.867 -1.354 -15.976 1.00 96.69 95 ALA A O 1
ATOM 715 N N . GLN A 1 96 ? 9.081 -0.614 -14.841 1.00 96.44 96 GLN A N 1
ATOM 716 C CA . GLN A 1 96 ? 8.482 0.098 -15.974 1.00 96.44 96 GLN A CA 1
ATOM 717 C C . GLN A 1 96 ? 9.386 1.219 -16.495 1.00 96.44 96 GLN A C 1
ATOM 719 O O . GLN A 1 96 ? 9.570 1.345 -17.704 1.00 96.44 96 GLN A O 1
ATOM 724 N N . ALA A 1 97 ? 9.969 2.031 -15.606 1.00 96.81 97 ALA A N 1
ATOM 725 C CA . ALA A 1 97 ? 10.893 3.084 -16.015 1.00 96.81 97 ALA A CA 1
ATOM 726 C C . ALA A 1 97 ? 12.117 2.501 -16.738 1.00 96.81 97 ALA A C 1
ATOM 728 O O . ALA A 1 97 ? 12.482 3.010 -17.798 1.00 96.81 97 ALA A O 1
ATOM 729 N N . GLY A 1 98 ? 12.704 1.424 -16.205 1.00 96.12 98 GLY A N 1
ATOM 730 C CA . GLY A 1 98 ? 13.832 0.717 -16.812 1.00 96.12 98 GLY A CA 1
ATOM 731 C C . GLY A 1 98 ? 13.501 0.168 -18.199 1.00 96.12 98 GLY A C 1
ATOM 732 O O . GLY A 1 98 ? 14.205 0.482 -19.156 1.00 96.12 98 GLY A O 1
ATOM 733 N N . ALA A 1 99 ? 12.389 -0.561 -18.332 1.00 95.69 99 ALA A N 1
ATOM 734 C CA . ALA A 1 99 ? 11.946 -1.125 -19.608 1.00 95.69 99 ALA A CA 1
ATOM 735 C C . ALA A 1 99 ? 11.680 -0.038 -20.666 1.00 95.69 99 ALA A C 1
ATOM 737 O O . ALA A 1 99 ? 12.163 -0.126 -21.796 1.00 95.69 99 ALA A O 1
ATOM 738 N N . LEU A 1 100 ? 10.971 1.036 -20.296 1.00 96.06 100 LEU A N 1
ATOM 739 C CA . LEU A 1 100 ? 10.680 2.139 -21.215 1.00 96.06 100 LEU A CA 1
ATOM 740 C C . LEU A 1 100 ? 11.955 2.887 -21.626 1.00 96.06 100 LEU A C 1
ATOM 742 O O . LEU A 1 100 ? 12.123 3.209 -22.803 1.00 96.06 100 LEU A O 1
ATOM 746 N N . TYR A 1 101 ? 12.868 3.141 -20.689 1.00 96.75 101 TYR A N 1
ATOM 747 C CA . TYR A 1 101 ? 14.136 3.799 -20.997 1.00 96.75 101 TYR A CA 1
ATOM 748 C C . TYR A 1 101 ? 15.028 2.925 -21.887 1.00 96.75 101 TYR A C 1
ATOM 750 O O . TYR A 1 101 ? 15.576 3.424 -22.867 1.00 96.75 101 TYR A O 1
ATOM 758 N N . GLY A 1 102 ? 15.102 1.618 -21.612 1.00 94.44 102 GLY A N 1
ATOM 759 C CA . GLY A 1 102 ? 15.812 0.642 -22.444 1.00 94.44 102 GLY A CA 1
ATOM 760 C C . GLY A 1 102 ? 15.257 0.546 -23.869 1.00 94.44 102 GLY A C 1
ATOM 761 O O . GLY A 1 102 ? 16.016 0.348 -24.811 1.00 94.44 102 GLY A O 1
ATOM 762 N N . SER A 1 103 ? 13.954 0.789 -24.053 1.00 94.00 103 SER A N 1
ATOM 763 C CA . SER A 1 103 ? 13.323 0.898 -25.379 1.00 94.00 103 SER A CA 1
ATOM 764 C C . SER A 1 103 ? 13.543 2.251 -26.086 1.00 94.00 103 SER A C 1
ATOM 766 O O . SER A 1 103 ? 13.020 2.475 -27.176 1.00 94.00 103 SER A O 1
ATOM 768 N N . GLY A 1 104 ? 14.306 3.170 -25.481 1.00 96.12 104 GLY A N 1
ATOM 769 C CA . GLY A 1 104 ? 14.689 4.454 -26.074 1.00 96.12 104 GLY A CA 1
ATOM 770 C C . GLY A 1 104 ? 13.770 5.635 -25.746 1.00 96.12 104 GLY A C 1
ATOM 771 O O . GLY A 1 104 ? 13.923 6.709 -26.334 1.00 96.12 104 GLY A O 1
ATOM 772 N N . LEU A 1 105 ? 12.812 5.496 -24.819 1.00 97.38 105 LEU A N 1
ATOM 773 C CA . LEU A 1 105 ? 11.986 6.635 -24.407 1.00 97.38 105 LEU A CA 1
ATOM 774 C C . LEU A 1 105 ? 12.776 7.612 -23.527 1.00 97.38 105 LEU A C 1
ATOM 776 O O . LEU A 1 105 ? 13.490 7.230 -22.602 1.00 97.38 105 LEU A O 1
ATOM 780 N N . SER A 1 106 ? 12.568 8.910 -23.757 1.00 97.12 106 SER A N 1
ATOM 781 C CA . SER A 1 106 ? 13.154 9.951 -22.913 1.00 97.12 106 SER A CA 1
ATOM 782 C C . SER A 1 106 ? 12.523 9.972 -21.516 1.00 97.12 106 SER A C 1
ATOM 784 O O . SER A 1 106 ? 11.327 9.719 -21.347 1.00 97.12 106 SER A O 1
ATOM 786 N N . MET A 1 107 ? 13.303 10.375 -20.506 1.00 96.06 107 MET A N 1
ATOM 787 C CA . MET A 1 107 ? 12.819 10.509 -19.122 1.00 96.06 107 MET A CA 1
ATOM 788 C C . MET A 1 107 ? 11.606 11.445 -18.993 1.00 96.06 107 MET A C 1
ATOM 790 O O . MET A 1 107 ? 10.771 11.257 -18.114 1.00 96.06 107 MET A O 1
ATOM 794 N N . GLU A 1 108 ? 11.487 12.455 -19.860 1.00 97.25 108 GLU A N 1
ATOM 795 C CA . GLU A 1 108 ? 10.328 13.352 -19.879 1.00 97.25 108 GLU A CA 1
ATOM 796 C C . GLU A 1 108 ? 9.054 12.627 -20.331 1.00 97.25 108 GLU A C 1
ATOM 798 O O . GLU A 1 108 ? 8.010 12.753 -19.690 1.00 97.25 108 GLU A O 1
ATOM 803 N N . LYS A 1 109 ? 9.138 11.832 -21.407 1.00 97.31 109 LYS A N 1
ATOM 804 C CA . LYS A 1 109 ? 8.003 11.049 -21.909 1.00 97.31 109 LYS A CA 1
ATOM 805 C C . LYS A 1 109 ? 7.598 9.967 -20.909 1.00 97.31 109 LYS A C 1
ATOM 807 O O . LYS A 1 109 ? 6.410 9.794 -20.661 1.00 97.31 109 LYS A O 1
ATOM 812 N N . ILE A 1 110 ? 8.574 9.304 -20.285 1.00 97.56 110 ILE A N 1
ATOM 813 C CA . ILE A 1 110 ? 8.334 8.338 -19.203 1.00 97.56 110 ILE A CA 1
ATOM 814 C C . ILE A 1 110 ? 7.628 9.018 -18.026 1.00 97.56 110 ILE A C 1
ATOM 816 O O . ILE A 1 110 ? 6.643 8.491 -17.519 1.00 97.56 110 ILE A O 1
ATOM 820 N N . GLY A 1 111 ? 8.079 10.209 -17.621 1.00 96.31 111 GLY A N 1
ATOM 821 C CA . GLY A 1 111 ? 7.454 10.964 -16.535 1.00 96.31 111 GLY A CA 1
ATOM 822 C C . GLY A 1 111 ? 5.985 11.282 -16.815 1.00 96.31 111 GLY A C 1
ATOM 823 O O . GLY A 1 111 ? 5.128 11.025 -15.973 1.00 96.31 111 GLY A O 1
ATOM 824 N N . LYS A 1 112 ? 5.679 11.741 -18.035 1.00 96.69 112 LYS A N 1
ATOM 825 C CA . LYS A 1 112 ? 4.299 11.980 -18.489 1.00 96.69 112 LYS A CA 1
ATOM 826 C C . LYS A 1 112 ? 3.442 10.708 -18.439 1.00 96.69 112 LYS A C 1
ATOM 828 O O . LYS A 1 112 ? 2.326 10.768 -17.938 1.00 96.69 112 LYS A O 1
ATOM 833 N N . LEU A 1 113 ? 3.966 9.569 -18.904 1.00 95.44 113 LEU A N 1
ATOM 834 C CA . LEU A 1 113 ? 3.247 8.286 -18.896 1.00 95.44 113 LEU A CA 1
ATOM 835 C C . LEU A 1 113 ? 2.991 7.753 -17.480 1.00 95.44 113 LEU A C 1
ATOM 837 O O . LEU A 1 113 ? 1.908 7.255 -17.198 1.00 95.44 113 LEU A O 1
ATOM 841 N N . LEU A 1 114 ? 3.976 7.864 -16.587 1.00 93.19 114 LEU A N 1
ATOM 842 C CA . LEU A 1 114 ? 3.890 7.344 -15.219 1.00 93.19 114 LEU A CA 1
ATOM 843 C C . LEU A 1 114 ? 3.275 8.342 -14.219 1.00 93.19 114 LEU A C 1
ATOM 845 O O . LEU A 1 114 ? 3.169 8.025 -13.028 1.00 93.19 114 LEU A O 1
ATOM 849 N N . GLY A 1 115 ? 2.903 9.543 -14.677 1.00 95.62 115 GLY A N 1
ATOM 850 C CA . GLY A 1 115 ? 2.342 10.611 -13.848 1.00 95.62 115 GLY A CA 1
ATOM 851 C C . GLY A 1 115 ? 3.323 11.162 -12.808 1.00 95.62 115 GLY A C 1
ATOM 852 O O . GLY A 1 115 ? 2.917 11.517 -11.706 1.00 95.62 115 GLY A O 1
ATOM 853 N N . ILE A 1 116 ? 4.623 11.185 -13.117 1.00 95.12 116 ILE A N 1
ATOM 854 C CA . ILE A 1 116 ? 5.691 11.621 -12.203 1.00 95.12 116 ILE A CA 1
ATOM 855 C C . ILE A 1 116 ? 6.647 12.605 -12.880 1.00 95.12 116 ILE A C 1
ATOM 857 O O . ILE A 1 116 ? 6.766 12.664 -14.101 1.00 95.12 116 ILE A O 1
ATOM 861 N N . SER A 1 117 ? 7.377 13.383 -12.079 1.00 97.00 117 SER A N 1
ATOM 862 C CA . SER A 1 117 ? 8.358 14.330 -12.613 1.00 97.00 117 SER A CA 1
ATOM 863 C C . SER A 1 117 ? 9.545 13.621 -13.277 1.00 97.00 117 SER A 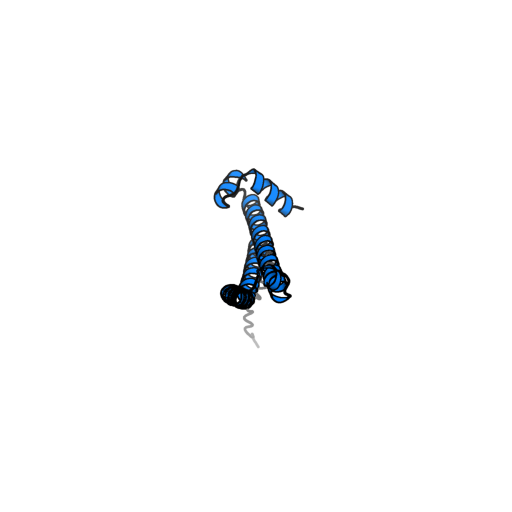C 1
ATOM 865 O O . SER A 1 117 ? 9.923 12.508 -12.905 1.00 97.00 117 SER A O 1
ATOM 867 N N . ARG A 1 118 ? 10.216 14.312 -14.210 1.00 96.50 118 ARG A N 1
ATOM 868 C CA . ARG A 1 118 ? 11.477 13.841 -14.812 1.00 96.50 118 ARG A CA 1
ATOM 869 C C . ARG A 1 118 ? 12.541 13.521 -13.752 1.00 96.50 118 ARG A C 1
ATOM 871 O O . ARG A 1 118 ? 13.254 12.532 -13.883 1.00 96.50 118 ARG A O 1
ATOM 878 N N . GLN A 1 119 ? 12.635 14.336 -12.698 1.00 96.62 119 GLN A N 1
ATOM 879 C CA . GLN A 1 119 ? 13.557 14.100 -11.579 1.00 96.62 119 GLN A CA 1
ATOM 880 C C . GLN A 1 119 ? 13.250 12.774 -10.875 1.00 96.62 119 GLN A C 1
ATOM 882 O O . GLN A 1 119 ? 14.163 12.013 -10.562 1.00 96.62 119 GLN A O 1
ATOM 887 N N . ARG A 1 120 ? 11.963 12.455 -10.679 1.00 95.69 120 ARG A N 1
ATOM 888 C CA . ARG A 1 120 ? 11.558 11.177 -10.091 1.00 95.69 120 ARG A CA 1
ATOM 889 C C . ARG A 1 120 ? 11.914 9.999 -10.996 1.00 95.69 120 ARG A C 1
ATOM 891 O O . ARG A 1 120 ? 12.375 8.988 -10.480 1.00 95.69 120 ARG A O 1
ATOM 898 N N . VAL A 1 121 ? 11.771 10.136 -12.316 1.00 96.19 121 VAL A N 1
ATOM 899 C CA . VAL A 1 121 ? 12.221 9.111 -13.277 1.00 96.19 121 VAL A CA 1
ATOM 900 C C . VAL A 1 121 ? 13.727 8.873 -13.169 1.00 96.19 121 VAL A C 1
ATOM 902 O O . VAL A 1 121 ? 14.146 7.724 -13.113 1.00 96.19 121 VAL A O 1
ATOM 905 N N . ALA A 1 122 ? 14.541 9.929 -13.069 1.00 95.50 122 ALA A N 1
ATOM 906 C CA . ALA A 1 122 ? 15.990 9.783 -12.906 1.00 95.50 122 ALA A CA 1
ATOM 907 C C . ALA A 1 122 ? 16.360 8.985 -11.640 1.00 95.50 122 ALA A C 1
ATOM 909 O O . ALA A 1 122 ? 17.228 8.118 -11.695 1.00 95.50 122 ALA A O 1
ATOM 910 N N . ILE A 1 123 ? 15.661 9.223 -10.522 1.00 96.50 123 ILE A N 1
ATOM 911 C CA . ILE A 1 123 ? 15.840 8.457 -9.276 1.00 96.50 123 ILE A CA 1
ATOM 912 C C . ILE A 1 123 ? 15.456 6.983 -9.469 1.00 96.50 123 ILE A C 1
ATOM 914 O O . ILE A 1 123 ? 16.187 6.102 -9.026 1.00 96.50 123 ILE A O 1
ATOM 918 N N . LEU A 1 124 ? 14.325 6.707 -10.130 1.00 95.12 124 LEU A N 1
ATOM 919 C CA . LEU A 1 124 ? 13.878 5.334 -10.393 1.00 95.12 124 LEU A CA 1
ATOM 920 C C . LEU A 1 124 ? 14.868 4.570 -11.274 1.00 95.12 124 LEU A C 1
ATOM 922 O O . LEU A 1 124 ? 15.130 3.406 -11.000 1.00 95.12 124 LEU A O 1
ATOM 926 N N . LEU A 1 125 ? 15.417 5.228 -12.299 1.00 95.19 125 LEU A N 1
ATOM 927 C CA . LEU A 1 125 ? 16.408 4.633 -13.191 1.00 95.19 125 LEU A CA 1
ATOM 928 C C . LEU A 1 125 ? 17.722 4.362 -12.466 1.00 95.19 125 LEU A C 1
ATOM 930 O O . LEU A 1 125 ? 18.266 3.278 -12.620 1.00 95.19 125 LEU A O 1
ATOM 934 N N . LYS A 1 126 ? 18.200 5.293 -11.632 1.00 93.44 126 LYS A N 1
ATOM 935 C CA . LYS A 1 126 ? 19.396 5.063 -10.811 1.00 93.44 126 LYS A CA 1
ATOM 936 C C . LYS A 1 126 ? 19.251 3.789 -9.971 1.00 93.44 126 LYS A C 1
ATOM 938 O O . LYS A 1 126 ? 20.108 2.926 -10.040 1.00 93.44 126 LYS A O 1
ATOM 943 N N . ALA A 1 127 ? 18.123 3.636 -9.281 1.00 86.69 127 ALA A N 1
ATOM 944 C CA . ALA A 1 127 ? 17.840 2.465 -8.451 1.00 86.69 127 ALA A CA 1
ATOM 945 C C . ALA A 1 127 ? 17.539 1.169 -9.237 1.00 86.69 127 ALA A C 1
ATOM 947 O O . ALA A 1 127 ? 17.344 0.130 -8.619 1.00 86.69 127 ALA A O 1
ATOM 948 N N . ALA A 1 128 ? 17.398 1.226 -10.566 1.00 83.62 128 ALA A N 1
ATOM 949 C CA . ALA A 1 128 ? 17.174 0.050 -11.412 1.00 83.62 128 ALA A CA 1
ATOM 950 C C . ALA A 1 128 ? 18.475 -0.512 -12.014 1.00 83.62 128 ALA A C 1
ATOM 952 O O . ALA A 1 128 ? 18.464 -1.632 -12.515 1.00 83.62 128 ALA A O 1
ATOM 953 N N . TYR A 1 129 ? 19.562 0.268 -11.994 1.00 80.12 129 TYR A N 1
ATOM 954 C CA . TYR A 1 129 ? 20.885 -0.107 -12.510 1.00 80.12 129 TYR A CA 1
ATOM 955 C C . TYR A 1 129 ? 21.954 -0.230 -11.403 1.00 80.12 129 TYR A C 1
ATOM 957 O O . TYR A 1 129 ? 23.123 -0.442 -11.720 1.00 80.12 129 TYR A O 1
ATOM 965 N N . GLU A 1 130 ? 21.562 -0.060 -10.136 1.00 70.38 130 GLU A N 1
ATOM 966 C CA . GLU A 1 130 ? 22.349 -0.400 -8.936 1.00 70.38 130 GLU A CA 1
ATOM 967 C C . GLU A 1 130 ? 22.092 -1.856 -8.537 1.00 70.38 130 GLU A C 1
ATOM 969 O O . GLU A 1 130 ? 23.081 -2.541 -8.195 1.00 70.38 130 GLU A O 1
#

Radius of gyration: 26.09 Å; chains: 1; bounding box: 43×70×76 Å

Secondary structure (DSSP, 8-state):
----------------------HHHHHHHHHHHHHHHHHHHHHHHHHHHHHHHHHHHTT--HHHHHTSHHHHHHHHHHHHHHHHHHHHHHHHHHHHHHHHHHTT--HHHHHHHHTS-HHHHHHHHHTT--

pLDDT: mean 87.75, std 17.45, range [40.94, 98.25]

Foldseek 3Di:
DDDDPPPDDPPPPVPPVVPPDQQLVVLVVLLVVLVVVLVVCVVVLVVLVVVLVVVVVVVDDPVVRCPDPSNVVSVVSVVSSVVSNVVSVLSNLLSQLCVCVVVPDQLCVSCVVVVHDSVVSVVSPVVNVD